Protein AF-G7ZUK7-F1 (afdb_monomer_lite)

Sequence (136 aa):
MNDELTCEYLKERYSGYVFSASLPPYLASAAITAIDVLEENPNLLAKLKSNIDVLWKGRNFDSDTLATAGVSKIPGFTIASHPESPIVYLILRNSMGSLKDNLQLLENIAEHVLKEDSVFVVASRRSTLDKCRLPL

Organism: Medicago truncatula (NCBI:txid3880)

Structure (mmCIF, N/CA/C/O backbone):
data_AF-G7ZUK7-F1
#
_entry.id   AF-G7ZUK7-F1
#
loop_
_atom_site.group_PDB
_atom_site.id
_atom_site.type_symbol
_atom_site.label_atom_id
_atom_site.label_alt_id
_atom_site.label_comp_id
_atom_site.label_asym_id
_atom_site.label_entity_id
_atom_site.label_seq_id
_atom_site.pdbx_PDB_ins_code
_atom_site.Cartn_x
_atom_site.Cartn_y
_atom_site.Cartn_z
_atom_site.occupancy
_atom_site.B_iso_or_equiv
_atom_site.auth_seq_id
_atom_site.auth_comp_id
_atom_site.auth_asym_id
_atom_site.auth_atom_id
_atom_site.pdbx_PDB_model_num
ATOM 1 N N . MET A 1 1 ? 10.461 15.237 28.209 1.00 57.97 1 MET A N 1
ATOM 2 C CA . MET A 1 1 ? 9.171 15.884 27.894 1.00 57.97 1 MET A CA 1
ATOM 3 C C . MET A 1 1 ? 8.155 14.761 27.842 1.00 57.97 1 MET A C 1
ATOM 5 O O . MET A 1 1 ? 8.464 13.774 27.195 1.00 57.97 1 MET A O 1
ATOM 9 N N . ASN A 1 2 ? 7.061 14.832 28.600 1.00 81.06 2 ASN A N 1
ATOM 10 C CA . ASN A 1 2 ? 6.081 13.742 28.644 1.00 81.06 2 ASN A CA 1
ATOM 11 C C . ASN A 1 2 ? 5.234 13.762 27.364 1.00 81.06 2 ASN A C 1
ATOM 13 O O . ASN A 1 2 ? 4.878 14.842 26.881 1.00 81.06 2 ASN A O 1
ATOM 17 N N . ASP A 1 3 ? 4.907 12.586 26.832 1.00 87.00 3 ASP A N 1
ATOM 18 C CA . ASP A 1 3 ? 4.145 12.451 25.582 1.00 87.00 3 ASP A CA 1
ATOM 19 C C . ASP A 1 3 ? 2.767 13.133 25.679 1.00 87.00 3 ASP A C 1
ATOM 21 O O . ASP A 1 3 ? 2.331 13.806 24.747 1.00 87.00 3 ASP A O 1
ATOM 25 N N . GLU A 1 4 ? 2.127 13.069 26.848 1.00 89.19 4 GLU A N 1
ATOM 26 C CA . GLU A 1 4 ? 0.833 13.707 27.125 1.00 89.19 4 GLU A CA 1
ATOM 27 C C . GLU A 1 4 ? 0.891 15.241 27.052 1.00 89.19 4 GLU A C 1
ATOM 29 O O . GLU A 1 4 ? 0.109 15.852 26.323 1.00 89.19 4 GLU A O 1
ATOM 34 N N . LEU A 1 5 ? 1.884 15.862 27.703 1.00 90.19 5 LEU A N 1
ATOM 35 C CA . LEU A 1 5 ? 2.094 17.317 27.654 1.00 90.19 5 LEU A CA 1
ATOM 36 C C . LEU A 1 5 ? 2.379 17.801 26.227 1.00 90.19 5 LEU A C 1
ATOM 38 O O . LEU A 1 5 ? 2.005 18.910 25.851 1.00 90.19 5 LEU A O 1
ATOM 42 N N . THR A 1 6 ? 3.035 16.965 25.419 1.00 91.88 6 THR A N 1
ATOM 43 C CA . THR A 1 6 ? 3.299 17.264 24.007 1.00 91.88 6 THR A CA 1
ATOM 44 C C . THR A 1 6 ? 1.999 17.267 23.204 1.00 91.88 6 THR A C 1
ATOM 46 O O . THR A 1 6 ? 1.754 18.188 22.424 1.00 91.88 6 THR A O 1
ATOM 49 N N . CYS A 1 7 ? 1.137 16.272 23.420 1.00 89.94 7 CYS A N 1
ATOM 50 C CA . CYS A 1 7 ? -0.173 16.192 22.780 1.00 89.94 7 CYS A CA 1
ATOM 51 C C . CYS A 1 7 ? -1.081 17.367 23.165 1.00 89.94 7 CYS A C 1
ATOM 53 O O . CYS A 1 7 ? -1.703 17.960 22.284 1.00 89.94 7 CYS A O 1
ATOM 55 N N . GLU A 1 8 ? -1.156 17.721 24.449 1.00 93.19 8 GLU A N 1
ATOM 56 C CA . GLU A 1 8 ? -1.931 18.879 24.916 1.00 93.19 8 GLU A CA 1
ATOM 57 C C . GLU A 1 8 ? -1.426 20.179 24.290 1.00 93.19 8 GLU A C 1
ATOM 59 O O . GLU A 1 8 ? -2.203 20.922 23.688 1.00 93.19 8 GLU A O 1
ATOM 64 N N . TYR A 1 9 ? -0.109 20.397 24.323 1.00 92.69 9 TYR A N 1
ATOM 65 C CA . TYR A 1 9 ? 0.516 21.560 23.704 1.00 92.69 9 TYR A CA 1
ATOM 66 C C . TYR A 1 9 ? 0.158 21.686 22.214 1.00 92.69 9 TYR A C 1
ATOM 68 O O . TYR A 1 9 ? -0.201 22.770 21.749 1.00 92.69 9 TYR A O 1
ATOM 76 N N . LEU A 1 10 ? 0.213 20.586 21.453 1.00 92.50 10 LEU A N 1
ATOM 77 C CA . LEU A 1 10 ? -0.131 20.590 20.028 1.00 92.50 10 LEU A CA 1
ATOM 78 C C . LEU A 1 10 ? -1.621 20.858 19.781 1.00 92.50 10 LEU A C 1
ATOM 80 O O . LEU A 1 10 ? -1.941 21.600 18.854 1.00 92.50 10 LEU A O 1
ATOM 84 N N . LYS A 1 11 ? -2.523 20.314 20.609 1.00 91.94 11 LYS A N 1
ATOM 85 C CA . LYS A 1 11 ? -3.972 20.558 20.489 1.00 91.94 11 LYS A CA 1
ATOM 86 C C . LYS A 1 11 ? -4.328 22.035 20.645 1.00 91.94 11 LYS A C 1
ATOM 88 O O . LYS A 1 11 ? -5.232 22.507 19.964 1.00 91.94 11 LYS A O 1
ATOM 93 N N . GLU A 1 12 ? -3.625 22.756 21.515 1.00 92.31 12 GLU A N 1
ATOM 94 C CA . GLU A 1 12 ? -3.870 24.182 21.751 1.00 92.31 12 GLU A CA 1
ATOM 95 C C . GLU A 1 12 ? -3.165 25.092 20.741 1.00 92.31 12 GLU A C 1
ATOM 97 O O . GLU A 1 12 ? -3.684 26.148 20.377 1.00 92.31 12 GLU A O 1
ATOM 102 N N . ARG A 1 13 ? -1.947 24.727 20.321 1.00 93.75 13 ARG A N 1
ATOM 103 C CA . ARG A 1 13 ? -1.062 25.627 19.564 1.00 93.75 13 ARG A CA 1
ATOM 104 C C . ARG A 1 13 ? -1.063 25.395 18.061 1.00 93.75 13 ARG A C 1
ATOM 106 O O . ARG A 1 13 ? -0.699 26.309 17.320 1.00 93.75 13 ARG A O 1
ATOM 113 N N . TYR A 1 14 ? -1.439 24.211 17.587 1.00 95.00 14 TYR A N 1
ATOM 114 C CA . TYR A 1 14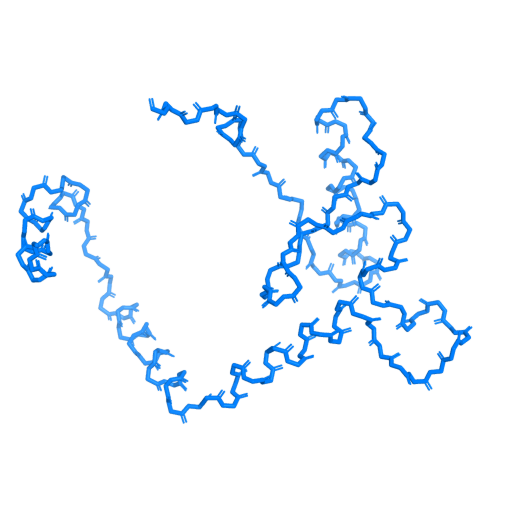 ? -1.375 23.900 16.164 1.00 95.00 14 TYR A CA 1
ATOM 115 C C . TYR A 1 14 ? -2.624 24.396 15.427 1.00 95.00 14 TYR A C 1
ATOM 117 O O . TYR A 1 14 ? -3.711 23.827 15.533 1.00 95.00 14 TYR A O 1
ATOM 125 N N . SER A 1 15 ? -2.458 25.445 14.620 1.00 94.25 15 SER A N 1
ATOM 126 C CA . SER A 1 15 ? -3.555 26.077 13.874 1.00 94.25 15 SER A CA 1
ATOM 127 C C . SER A 1 15 ? -4.289 25.109 12.942 1.00 94.25 15 SER A C 1
ATOM 129 O O . SER A 1 15 ? -5.508 25.189 12.824 1.00 94.25 15 SER A O 1
ATOM 131 N N . GLY A 1 16 ? -3.575 24.159 12.330 1.00 92.69 16 GLY A N 1
ATOM 132 C CA . GLY A 1 16 ? -4.180 23.147 11.461 1.00 92.69 16 GLY A CA 1
ATOM 133 C C . GLY A 1 16 ? -5.103 22.173 12.199 1.00 92.69 16 GLY A C 1
ATOM 134 O O . GLY A 1 16 ? -5.998 21.614 11.578 1.00 92.69 16 GLY A O 1
ATOM 135 N N . TYR A 1 17 ? -4.925 21.992 13.510 1.00 92.31 17 TYR A N 1
ATOM 136 C CA . TYR A 1 17 ? -5.804 21.166 14.342 1.00 92.31 17 TYR A CA 1
ATOM 137 C C . TYR A 1 17 ? -6.992 21.981 14.868 1.00 92.31 17 TYR A C 1
ATOM 139 O O . TYR A 1 17 ? -8.121 21.512 14.818 1.00 92.31 17 TYR A O 1
ATOM 147 N N . VAL A 1 18 ? -6.755 23.218 15.324 1.00 93.50 18 VAL A N 1
ATOM 148 C CA . VAL A 1 18 ? -7.796 24.082 15.916 1.00 93.50 18 VAL A CA 1
ATOM 149 C C . VAL A 1 18 ? -8.784 24.617 14.874 1.00 93.50 18 VAL A C 1
ATOM 151 O O . VAL A 1 18 ? -9.977 24.720 15.149 1.00 93.50 18 VAL A O 1
ATOM 154 N N . PHE A 1 19 ? -8.301 24.971 13.681 1.00 93.75 19 PHE A N 1
ATOM 155 C CA . PHE A 1 19 ? -9.093 25.648 12.647 1.00 93.75 19 PHE A CA 1
ATOM 156 C C . PHE A 1 19 ? -9.450 24.735 11.465 1.00 93.75 19 PHE A C 1
ATOM 158 O O . PHE A 1 19 ? -9.613 25.208 10.340 1.00 93.75 19 PHE A O 1
ATOM 165 N N . SER A 1 20 ? -9.574 23.428 11.703 1.00 95.31 20 SER A N 1
ATOM 166 C CA . SER A 1 20 ? -10.060 22.459 10.716 1.00 95.31 20 SER A CA 1
ATOM 167 C C . SER A 1 20 ? -11.286 21.701 11.226 1.00 95.31 20 SER A C 1
ATOM 169 O O . SER A 1 20 ? -11.559 21.643 12.425 1.00 95.31 20 SER A O 1
ATOM 171 N N . ALA A 1 21 ? -12.071 21.151 10.298 1.00 94.75 21 ALA A N 1
ATOM 172 C CA . ALA A 1 21 ? -13.180 20.278 10.657 1.00 94.75 21 ALA A CA 1
ATOM 173 C C . ALA A 1 21 ? -12.645 18.952 11.212 1.00 94.75 21 ALA A C 1
ATOM 175 O O . ALA A 1 21 ? -11.664 18.406 10.705 1.00 94.75 21 ALA A O 1
ATOM 176 N N . SER A 1 22 ? -13.320 18.415 12.227 1.00 94.56 22 SER A N 1
ATOM 177 C CA . SER A 1 22 ? -12.992 17.100 12.764 1.00 94.56 22 SER A CA 1
ATOM 178 C C . SER A 1 22 ? -13.244 15.995 11.736 1.00 94.56 22 SER A C 1
ATOM 180 O O . SER A 1 22 ? -14.044 16.135 10.805 1.00 94.56 22 SER A O 1
ATOM 182 N N . LEU A 1 23 ? -12.564 14.862 11.925 1.00 95.12 23 LEU A N 1
ATOM 183 C CA . LEU A 1 23 ? -12.812 13.664 11.134 1.00 95.12 23 LEU A CA 1
ATOM 184 C C . LEU A 1 23 ? -14.280 13.224 11.323 1.00 95.12 23 LEU A C 1
ATOM 186 O O . LEU A 1 23 ? -14.711 13.068 12.469 1.00 95.12 23 LEU A O 1
ATOM 190 N N . PRO A 1 24 ? -15.055 13.000 10.243 1.00 97.19 24 PRO A N 1
ATOM 191 C CA . PRO A 1 24 ? -16.420 12.497 10.343 1.00 97.19 24 PRO A CA 1
ATOM 192 C C . PRO A 1 24 ? -16.515 11.252 11.245 1.00 97.19 24 PRO A C 1
ATOM 194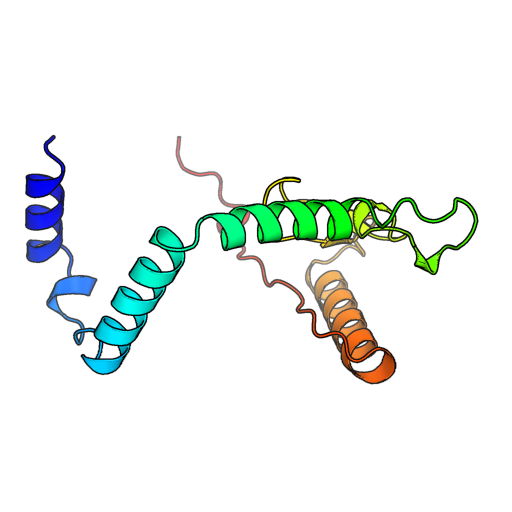 O O . PRO A 1 24 ? -15.694 10.343 11.082 1.00 97.19 24 PRO A O 1
ATOM 197 N N . PRO A 1 25 ? -17.522 11.144 12.139 1.00 97.00 25 PRO A N 1
ATOM 198 C CA . PRO A 1 25 ? -17.606 10.051 13.115 1.00 97.00 25 PRO A CA 1
ATOM 199 C C . PRO A 1 25 ? -17.541 8.651 12.496 1.00 97.00 25 PRO A C 1
ATOM 201 O O . PRO A 1 25 ? -16.941 7.744 13.067 1.00 97.00 25 PRO A O 1
ATOM 204 N N . TYR A 1 26 ? -18.104 8.482 11.297 1.00 97.38 26 TYR A N 1
ATOM 205 C CA . TYR A 1 26 ? -18.059 7.214 10.571 1.00 97.38 26 TYR A CA 1
ATOM 206 C C . TYR A 1 26 ? -16.633 6.814 10.159 1.00 97.38 26 TYR A C 1
ATOM 208 O O . TYR A 1 26 ? -16.255 5.656 10.311 1.00 97.38 26 TYR A O 1
ATOM 216 N N . LEU A 1 27 ? -15.813 7.767 9.698 1.00 98.06 27 LEU A N 1
ATOM 217 C CA . LEU A 1 27 ? -14.412 7.502 9.354 1.00 98.06 27 LEU A CA 1
ATOM 218 C C . LEU A 1 27 ? -13.575 7.217 10.603 1.00 98.06 27 LEU A C 1
ATOM 220 O O . LEU A 1 27 ? -12.722 6.336 10.567 1.00 98.06 27 LEU A O 1
ATOM 224 N N . ALA A 1 28 ? -13.849 7.917 11.708 1.00 97.88 28 ALA A N 1
ATOM 225 C CA . ALA A 1 28 ? -13.194 7.649 12.985 1.00 97.88 28 ALA A CA 1
ATOM 226 C C . ALA A 1 28 ? -13.497 6.226 13.477 1.00 97.88 28 ALA A C 1
ATOM 228 O O . ALA A 1 28 ? -12.576 5.482 13.799 1.00 97.88 28 ALA A O 1
ATOM 229 N N . SER A 1 29 ? -14.769 5.816 13.451 1.00 98.19 29 SER A N 1
ATOM 230 C CA . SER A 1 29 ? -15.171 4.456 13.824 1.00 98.19 29 SER A CA 1
ATOM 231 C C . SER A 1 29 ? -14.530 3.401 12.923 1.00 98.19 29 SER A C 1
ATOM 233 O O . SER A 1 29 ? -14.018 2.413 13.433 1.00 98.19 29 SER A O 1
ATOM 235 N N . ALA A 1 30 ? -14.520 3.611 11.602 1.00 98.25 30 ALA A N 1
ATOM 236 C CA . ALA A 1 30 ? -13.902 2.676 10.665 1.00 98.25 30 ALA A CA 1
ATOM 237 C C . ALA A 1 30 ? -12.388 2.537 10.896 1.00 98.25 30 ALA A C 1
ATOM 239 O O . ALA A 1 30 ? -11.859 1.431 10.826 1.00 98.25 30 ALA A O 1
ATOM 240 N N . ALA A 1 31 ? -11.697 3.641 11.197 1.00 98.12 31 ALA A N 1
ATOM 241 C CA . ALA A 1 31 ? -10.272 3.626 11.511 1.00 98.12 31 ALA A CA 1
ATOM 242 C C . ALA A 1 31 ? -9.974 2.884 12.823 1.00 98.12 31 ALA A C 1
ATOM 244 O O . ALA A 1 31 ? -9.049 2.078 12.849 1.00 98.12 31 ALA A O 1
ATOM 245 N N . ILE A 1 32 ? -10.775 3.108 13.874 1.00 98.12 32 ILE A N 1
ATOM 246 C CA . ILE A 1 32 ? -10.656 2.385 15.153 1.00 98.12 32 ILE A CA 1
ATOM 247 C C . ILE A 1 32 ? -10.827 0.883 14.913 1.00 98.12 32 ILE A C 1
ATOM 249 O O . ILE A 1 32 ? -9.927 0.111 15.218 1.00 98.12 32 ILE A O 1
ATOM 253 N N . THR A 1 33 ? -11.907 0.477 14.240 1.00 98.25 33 THR A N 1
ATOM 254 C CA . THR A 1 33 ? -12.153 -0.940 13.935 1.00 98.25 33 THR A CA 1
ATOM 255 C C . THR A 1 33 ? -11.052 -1.557 13.067 1.00 98.25 33 THR A C 1
ATOM 257 O O . THR A 1 33 ? -10.701 -2.717 13.251 1.00 98.25 33 THR A O 1
ATOM 260 N N . ALA A 1 34 ? -10.481 -0.810 12.118 1.00 97.94 34 ALA A N 1
ATOM 261 C CA . ALA A 1 34 ? -9.362 -1.305 11.319 1.00 97.94 34 ALA A CA 1
ATOM 262 C C . ALA A 1 34 ? -8.106 -1.566 12.170 1.00 97.94 34 ALA A C 1
ATOM 264 O O . ALA A 1 34 ? -7.391 -2.530 11.897 1.00 97.94 34 ALA A O 1
ATOM 265 N N . ILE A 1 35 ? -7.847 -0.739 13.190 1.00 97.94 35 ILE A N 1
ATOM 266 C CA . ILE A 1 35 ? -6.757 -0.956 14.152 1.00 97.94 35 ILE A CA 1
ATOM 267 C C . ILE A 1 35 ? -7.045 -2.204 14.988 1.00 97.94 35 ILE A C 1
ATO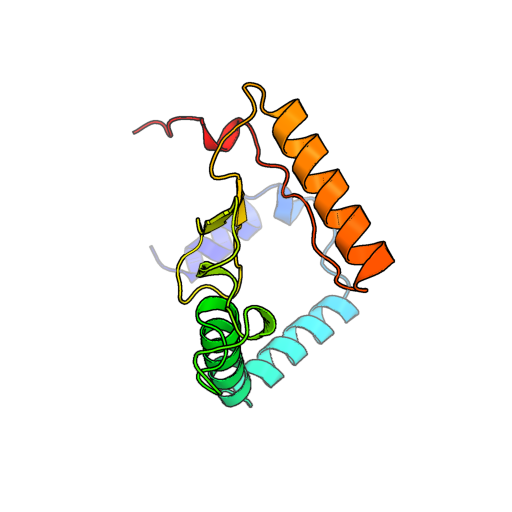M 269 O O . ILE A 1 35 ? -6.194 -3.091 15.019 1.00 97.94 35 ILE A O 1
ATOM 273 N N . ASP A 1 36 ? -8.249 -2.324 15.556 1.00 98.12 36 ASP A N 1
ATOM 274 C CA . ASP A 1 36 ? -8.649 -3.489 16.359 1.00 98.12 36 ASP A CA 1
ATOM 275 C C . ASP A 1 36 ? -8.444 -4.797 15.570 1.00 98.12 36 ASP A C 1
ATOM 277 O O . ASP A 1 36 ? -7.798 -5.735 16.035 1.00 98.12 36 ASP A O 1
ATOM 281 N N . VAL A 1 37 ? -8.885 -4.833 14.305 1.00 98.06 37 VAL A N 1
ATOM 282 C CA . VAL A 1 37 ? -8.703 -5.997 13.420 1.00 98.06 37 VAL A CA 1
ATOM 283 C C . VAL A 1 37 ? -7.225 -6.314 13.173 1.00 98.06 37 VAL A C 1
ATOM 285 O O . VAL A 1 37 ? -6.864 -7.492 13.089 1.00 98.06 37 VAL A O 1
ATOM 288 N N . LEU A 1 38 ? -6.359 -5.305 13.030 1.00 97.50 38 LEU A N 1
ATOM 289 C CA . LEU A 1 38 ? -4.921 -5.521 12.846 1.00 97.50 38 LEU A CA 1
ATOM 290 C C . LEU A 1 38 ? -4.257 -6.079 14.111 1.00 97.50 38 LEU A C 1
ATOM 292 O O . LEU A 1 38 ? -3.398 -6.955 13.995 1.00 97.50 38 LEU A O 1
ATOM 296 N N . GLU A 1 39 ? -4.658 -5.603 15.291 1.00 97.19 39 GLU A N 1
ATOM 297 C CA . GLU A 1 39 ? -4.144 -6.068 16.585 1.00 97.19 39 GLU A CA 1
ATOM 298 C C . GLU A 1 39 ? -4.596 -7.500 16.900 1.00 97.19 39 GLU A C 1
ATOM 300 O O . GLU A 1 39 ? -3.785 -8.334 17.308 1.00 97.19 39 GLU A O 1
ATOM 305 N N . GLU A 1 40 ? -5.862 -7.823 16.628 1.00 98.12 40 GLU A N 1
ATOM 306 C CA . GLU A 1 40 ? -6.433 -9.160 16.827 1.00 98.12 40 GLU A CA 1
ATOM 307 C C . GLU A 1 40 ? -5.873 -10.207 15.846 1.00 98.12 40 GLU A C 1
ATOM 309 O O . GLU A 1 40 ? -5.874 -11.405 16.139 1.00 98.12 40 GLU A O 1
ATOM 314 N N . ASN A 1 41 ? -5.371 -9.781 14.679 1.00 97.50 41 ASN A N 1
ATOM 315 C CA . ASN A 1 41 ? -4.924 -10.671 13.604 1.00 97.50 41 ASN A CA 1
ATOM 316 C C . ASN A 1 41 ? -3.457 -10.422 13.195 1.00 97.50 41 ASN A C 1
ATOM 318 O O . ASN A 1 41 ? -3.183 -10.101 12.031 1.00 97.50 41 ASN A O 1
ATOM 322 N N . PRO A 1 42 ? -2.468 -10.675 14.077 1.00 95.38 42 PRO A N 1
ATOM 323 C CA . PRO A 1 42 ? -1.049 -10.424 13.784 1.00 95.38 42 PRO A CA 1
ATOM 324 C C . PRO A 1 42 ? -0.524 -11.230 12.581 1.00 95.38 42 PRO A C 1
ATOM 326 O O . PRO A 1 42 ? 0.429 -10.830 11.904 1.00 95.38 42 PRO A O 1
ATOM 329 N N . ASN A 1 43 ? -1.186 -12.344 12.253 1.00 97.38 43 ASN A N 1
ATOM 330 C CA . ASN A 1 43 ? -0.894 -13.160 11.075 1.00 97.38 43 ASN A CA 1
ATOM 331 C C . ASN A 1 43 ? -1.059 -12.397 9.749 1.00 97.38 43 ASN A C 1
ATOM 333 O O . ASN A 1 43 ? -0.402 -12.751 8.769 1.00 97.38 43 ASN A O 1
ATOM 337 N N . LEU A 1 44 ? -1.889 -11.346 9.695 1.00 96.12 44 LEU A N 1
ATOM 338 C CA . LEU A 1 44 ? -2.033 -10.502 8.503 1.00 96.12 44 LEU A CA 1
ATOM 339 C C . LEU A 1 44 ? -0.713 -9.811 8.152 1.00 96.12 44 LEU A C 1
ATOM 341 O O . LEU A 1 44 ? -0.295 -9.834 6.993 1.00 96.12 44 LEU A O 1
ATOM 345 N N . LEU A 1 45 ? -0.016 -9.265 9.153 1.00 94.56 45 LEU A N 1
ATOM 346 C CA . LEU A 1 45 ? 1.281 -8.616 8.963 1.00 94.56 45 LEU A CA 1
ATOM 347 C C . LEU A 1 45 ? 2.372 -9.632 8.610 1.00 94.56 45 LEU A C 1
ATOM 349 O O . LEU A 1 45 ? 3.202 -9.364 7.741 1.00 94.56 45 LEU A O 1
ATOM 353 N N . ALA A 1 46 ? 2.350 -10.820 9.222 1.00 95.44 46 ALA A N 1
ATOM 354 C CA . ALA A 1 46 ? 3.267 -11.903 8.862 1.00 95.44 46 ALA A CA 1
ATOM 355 C C . ALA A 1 46 ? 3.076 -12.351 7.400 1.00 95.44 46 ALA A C 1
ATOM 357 O O . ALA A 1 46 ? 4.047 -12.501 6.654 1.00 95.44 46 ALA A O 1
ATOM 358 N N . LYS A 1 47 ? 1.820 -12.491 6.957 1.00 96.38 47 LYS A N 1
ATOM 359 C CA . LYS A 1 47 ? 1.482 -12.822 5.569 1.00 96.38 47 LYS A CA 1
ATOM 360 C C . LYS A 1 47 ? 1.884 -11.710 4.602 1.00 96.38 47 LYS A C 1
ATOM 362 O O . LYS A 1 47 ? 2.422 -12.009 3.541 1.00 96.38 47 LYS A O 1
ATOM 367 N N . LEU A 1 48 ? 1.678 -10.443 4.967 1.00 95.50 48 LEU A N 1
ATOM 368 C CA . LEU A 1 48 ? 2.139 -9.300 4.177 1.00 95.50 48 LEU A CA 1
ATOM 369 C C . LEU A 1 48 ? 3.660 -9.347 3.975 1.00 95.50 48 LEU A C 1
ATOM 371 O O . LEU A 1 48 ? 4.111 -9.257 2.838 1.00 95.50 48 LEU A O 1
ATOM 375 N N . LYS A 1 49 ? 4.440 -9.576 5.040 1.00 93.94 49 LYS A N 1
ATOM 376 C CA . LYS A 1 49 ? 5.903 -9.740 4.953 1.00 93.94 49 LYS A CA 1
ATOM 377 C C . LYS A 1 49 ? 6.308 -10.871 4.005 1.00 93.94 49 LYS A C 1
ATOM 379 O O . LYS A 1 49 ? 7.136 -10.663 3.125 1.00 93.94 49 LYS A O 1
ATOM 384 N N . SER A 1 50 ? 5.664 -12.033 4.117 1.00 93.94 50 SER A N 1
ATOM 385 C CA . SER A 1 50 ? 5.915 -13.159 3.208 1.00 93.94 50 SER A CA 1
ATOM 386 C C . SER A 1 50 ? 5.565 -12.831 1.748 1.00 93.94 50 SER A C 1
ATOM 388 O O . SER A 1 50 ? 6.320 -13.173 0.839 1.00 93.94 50 SER A O 1
ATOM 390 N N . ASN A 1 51 ? 4.461 -12.120 1.507 1.00 93.31 51 ASN A N 1
ATOM 391 C CA . ASN A 1 51 ? 4.071 -11.695 0.163 1.00 93.31 51 ASN A CA 1
ATOM 392 C C . ASN A 1 51 ? 5.072 -10.701 -0.442 1.00 93.31 51 ASN A C 1
ATOM 394 O O . ASN A 1 51 ? 5.355 -10.787 -1.636 1.00 93.31 51 ASN A O 1
ATOM 398 N N . ILE A 1 52 ? 5.620 -9.784 0.364 1.00 92.50 52 ILE A N 1
ATOM 399 C CA . ILE A 1 52 ? 6.664 -8.844 -0.071 1.00 92.50 52 ILE A CA 1
ATOM 400 C C . ILE A 1 52 ? 7.908 -9.616 -0.507 1.00 92.50 52 ILE A C 1
ATOM 402 O O . ILE A 1 52 ? 8.420 -9.373 -1.596 1.00 92.50 52 ILE A O 1
ATOM 406 N N . ASP A 1 53 ? 8.349 -10.595 0.287 1.00 90.31 53 ASP A N 1
ATOM 407 C CA . ASP A 1 53 ? 9.487 -11.457 -0.053 1.00 90.31 53 ASP A CA 1
ATOM 408 C C . ASP A 1 53 ? 9.290 -12.162 -1.404 1.00 90.31 53 ASP A C 1
ATOM 410 O O . ASP A 1 53 ? 10.199 -12.184 -2.241 1.00 90.31 53 ASP A O 1
ATOM 414 N N . VAL A 1 54 ? 8.087 -12.701 -1.636 1.00 90.44 54 VAL A N 1
ATOM 415 C CA . VAL A 1 54 ? 7.717 -13.357 -2.900 1.00 90.44 54 VAL A CA 1
ATOM 416 C C . VAL A 1 54 ? 7.689 -12.363 -4.060 1.00 90.44 54 VAL A C 1
ATOM 418 O O . VAL A 1 54 ? 8.207 -12.676 -5.128 1.00 90.44 54 VAL A O 1
ATOM 421 N N . LEU A 1 55 ? 7.129 -11.166 -3.874 1.00 89.56 55 LEU A N 1
ATOM 422 C CA . LEU A 1 55 ? 7.114 -10.122 -4.902 1.00 89.56 55 LEU A CA 1
ATOM 423 C C . LEU A 1 55 ? 8.540 -9.693 -5.276 1.00 89.56 55 LEU A C 1
ATOM 425 O O . LEU A 1 55 ? 8.860 -9.491 -6.448 1.00 89.56 55 LEU A O 1
ATOM 429 N N . TRP A 1 56 ? 9.413 -9.574 -4.278 1.00 88.56 56 TRP A N 1
ATOM 430 C CA . TRP A 1 56 ? 10.766 -9.064 -4.448 1.00 88.56 56 TRP A CA 1
ATOM 431 C C . TRP A 1 56 ? 11.690 -10.081 -5.126 1.00 88.56 56 TRP A C 1
ATOM 433 O O . TRP A 1 56 ? 12.383 -9.747 -6.093 1.00 88.56 56 TRP A O 1
ATOM 443 N N . LYS A 1 57 ? 11.681 -11.334 -4.652 1.00 85.44 57 LYS A N 1
ATOM 444 C CA . LYS A 1 57 ? 12.582 -12.410 -5.109 1.00 85.44 57 LYS A CA 1
ATOM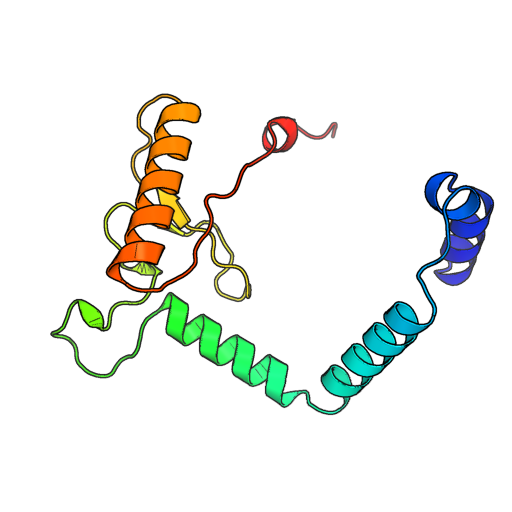 445 C C . LYS A 1 57 ? 11.995 -13.244 -6.254 1.00 85.44 57 LYS A C 1
ATOM 447 O O . LYS A 1 57 ? 12.752 -13.763 -7.076 1.00 85.44 57 LYS A O 1
ATOM 452 N N . GLY A 1 58 ? 10.670 -13.320 -6.354 1.00 78.00 58 GLY A N 1
ATOM 453 C CA . GLY A 1 58 ? 9.957 -14.278 -7.199 1.00 78.00 58 GLY A CA 1
ATOM 454 C C . GLY A 1 58 ? 9.706 -15.592 -6.457 1.00 78.00 58 GLY A C 1
ATOM 455 O O . GLY A 1 58 ? 10.101 -15.757 -5.301 1.00 78.00 58 GLY A O 1
ATOM 456 N N . ARG A 1 59 ? 9.040 -16.551 -7.109 1.00 66.44 59 ARG A N 1
ATOM 457 C CA . ARG A 1 59 ? 8.870 -17.903 -6.547 1.00 66.44 59 ARG A CA 1
ATOM 458 C C . ARG A 1 59 ? 10.012 -18.805 -7.011 1.00 66.44 59 ARG A C 1
ATOM 460 O O . ARG A 1 59 ? 10.332 -18.846 -8.191 1.00 66.44 59 ARG A O 1
ATOM 467 N N . ASN A 1 60 ? 10.586 -19.587 -6.102 1.00 51.88 60 ASN A N 1
ATOM 468 C CA . ASN A 1 60 ? 11.628 -20.572 -6.421 1.00 51.88 60 ASN A CA 1
ATOM 469 C C . ASN A 1 60 ? 11.027 -21.865 -7.003 1.00 51.88 60 ASN A C 1
ATOM 471 O O . ASN A 1 60 ? 11.337 -22.940 -6.501 1.00 51.88 60 ASN A O 1
ATOM 475 N N . PHE A 1 61 ? 10.099 -21.778 -7.965 1.00 51.97 61 PHE A N 1
ATOM 476 C CA . PHE A 1 61 ? 9.400 -22.983 -8.426 1.00 51.97 61 PHE A CA 1
ATOM 477 C C . PHE A 1 61 ? 10.099 -23.709 -9.578 1.00 51.97 61 PHE A C 1
ATOM 479 O O . PHE A 1 61 ? 9.973 -24.915 -9.616 1.00 51.97 61 PHE A O 1
ATOM 486 N N . ASP A 1 62 ? 10.876 -23.036 -10.436 1.00 50.91 62 ASP A N 1
ATOM 487 C CA . ASP A 1 62 ? 11.829 -23.680 -11.358 1.00 50.91 62 ASP A CA 1
ATOM 488 C C . ASP A 1 62 ? 12.719 -22.627 -12.045 1.00 50.91 62 ASP A C 1
ATOM 490 O O . ASP A 1 62 ? 12.300 -21.493 -12.285 1.00 50.91 62 ASP A O 1
ATOM 494 N N . SER A 1 63 ? 13.971 -22.994 -12.331 1.00 51.59 63 SER A N 1
ATOM 495 C CA . SER A 1 63 ? 15.059 -22.092 -12.751 1.00 51.59 63 SER A CA 1
ATOM 496 C C . SER A 1 63 ? 14.934 -21.515 -14.172 1.00 51.59 63 SER A C 1
ATOM 498 O O . SER A 1 63 ? 15.753 -20.672 -14.536 1.00 51.59 63 SER A O 1
ATOM 500 N N . ASP A 1 64 ? 13.964 -21.950 -14.980 1.00 50.78 64 ASP A N 1
ATOM 501 C CA . ASP A 1 64 ? 14.072 -21.827 -16.445 1.00 50.78 64 ASP A CA 1
ATOM 502 C C . ASP A 1 64 ? 13.030 -20.910 -17.112 1.00 50.78 64 ASP A C 1
ATOM 504 O O . ASP A 1 64 ? 13.047 -20.718 -18.323 1.00 50.78 64 ASP A O 1
ATOM 508 N N . THR A 1 65 ? 12.112 -20.291 -16.357 1.00 49.69 65 THR A N 1
ATOM 509 C CA . THR A 1 65 ? 11.079 -19.410 -16.941 1.00 49.69 65 THR A CA 1
ATOM 510 C C . THR A 1 65 ? 11.196 -17.967 -16.450 1.00 49.69 65 THR A C 1
ATOM 512 O O . THR A 1 65 ? 11.058 -17.672 -15.263 1.00 49.69 65 THR A O 1
ATOM 515 N N . LEU A 1 66 ? 11.384 -17.038 -17.395 1.00 50.62 66 LEU A N 1
ATOM 516 C CA . LEU A 1 66 ? 11.462 -15.587 -17.165 1.00 50.62 66 LEU A CA 1
ATOM 517 C C . LEU A 1 66 ? 10.221 -15.023 -16.432 1.00 50.62 66 LEU A C 1
ATOM 519 O O . LEU A 1 66 ? 10.320 -14.013 -15.742 1.00 50.62 66 LEU A O 1
ATOM 523 N N . ALA A 1 67 ? 9.074 -15.707 -16.535 1.00 50.41 67 ALA A N 1
ATOM 524 C CA . ALA A 1 67 ? 7.804 -15.353 -15.894 1.00 50.41 67 ALA A CA 1
ATOM 525 C C . ALA A 1 67 ? 7.756 -15.604 -14.370 1.00 50.41 67 ALA A C 1
ATOM 527 O O . ALA A 1 67 ? 6.810 -15.174 -13.713 1.00 50.41 67 ALA A O 1
ATOM 528 N N . THR A 1 68 ? 8.762 -16.267 -13.787 1.00 54.72 68 THR A N 1
ATOM 529 C CA . THR A 1 68 ? 8.836 -16.545 -12.335 1.00 54.72 68 THR A CA 1
ATOM 530 C C . THR A 1 68 ? 9.752 -15.560 -11.590 1.00 54.72 68 THR A C 1
ATOM 532 O O . THR A 1 68 ? 9.940 -15.651 -10.373 1.00 54.72 68 THR A O 1
ATOM 535 N N . ALA A 1 69 ? 10.356 -14.616 -12.314 1.00 68.19 69 ALA A N 1
ATOM 536 C CA . ALA A 1 69 ? 11.312 -13.662 -11.777 1.00 68.19 69 ALA A CA 1
ATOM 537 C C . ALA A 1 69 ? 10.609 -12.551 -10.974 1.00 68.19 69 ALA A C 1
ATOM 539 O O . ALA A 1 69 ? 9.690 -11.901 -11.465 1.00 68.19 69 ALA A O 1
ATOM 540 N N . GLY A 1 70 ? 11.049 -12.326 -9.732 1.00 83.31 70 GLY A N 1
ATOM 541 C CA . GLY A 1 70 ? 10.546 -11.223 -8.914 1.00 83.31 70 GLY A CA 1
ATOM 542 C C . GLY A 1 70 ? 10.943 -9.856 -9.459 1.00 83.31 70 GLY A C 1
ATOM 543 O O . GLY A 1 70 ? 11.783 -9.724 -10.352 1.00 83.31 70 GLY A O 1
ATOM 544 N N . VAL A 1 71 ? 10.389 -8.818 -8.842 1.00 87.12 71 VAL A N 1
ATOM 545 C CA . VAL A 1 71 ? 10.578 -7.423 -9.258 1.00 87.12 71 VAL A CA 1
ATOM 546 C C . VAL A 1 71 ? 12.062 -7.010 -9.281 1.00 87.12 71 VAL A C 1
ATOM 548 O O . VAL A 1 71 ? 12.462 -6.163 -10.078 1.00 87.12 71 VAL A O 1
ATOM 551 N N . SER A 1 72 ? 12.915 -7.658 -8.477 1.00 83.81 72 SER A N 1
ATOM 552 C CA . SER A 1 72 ? 14.370 -7.422 -8.449 1.00 83.81 72 SER A CA 1
ATOM 553 C C . SER A 1 72 ? 15.104 -7.768 -9.747 1.00 83.81 72 SER A C 1
ATOM 555 O O . SER A 1 72 ? 16.207 -7.272 -9.976 1.00 83.81 72 SER A O 1
ATOM 557 N N . LYS A 1 73 ? 14.508 -8.600 -10.604 1.00 85.88 73 LYS A N 1
ATOM 558 C CA . LYS A 1 73 ? 15.124 -9.102 -11.838 1.00 85.88 73 LYS A CA 1
ATOM 559 C C . LYS A 1 73 ? 14.547 -8.467 -13.104 1.00 85.88 73 LYS A C 1
ATOM 561 O O . LYS A 1 73 ? 14.950 -8.858 -14.197 1.00 85.88 73 LYS A O 1
ATOM 566 N N . ILE A 1 74 ? 13.642 -7.492 -12.982 1.00 87.94 74 ILE A N 1
ATOM 567 C CA . ILE A 1 74 ? 13.040 -6.832 -14.145 1.00 87.94 74 ILE A CA 1
ATOM 568 C C . ILE A 1 74 ? 14.119 -6.031 -14.901 1.00 87.94 74 ILE A C 1
ATOM 570 O O . ILE A 1 74 ? 14.758 -5.141 -14.322 1.00 87.94 74 ILE A O 1
ATOM 574 N N . PRO A 1 75 ? 14.348 -6.316 -16.197 1.00 88.88 75 PRO A N 1
ATOM 575 C CA . PRO A 1 75 ? 15.294 -5.562 -17.010 1.00 88.88 75 PRO A CA 1
ATOM 576 C C . PRO A 1 75 ? 14.902 -4.085 -17.115 1.00 88.88 75 PRO A C 1
ATOM 578 O O . PRO A 1 75 ? 13.728 -3.738 -17.170 1.00 88.88 75 PRO A O 1
ATOM 581 N N . GLY A 1 76 ? 15.895 -3.195 -17.158 1.00 89.75 76 GLY A N 1
ATOM 582 C CA . GLY A 1 76 ? 15.659 -1.752 -17.287 1.00 89.75 76 GLY A CA 1
ATOM 583 C C . GLY A 1 76 ? 15.279 -1.038 -15.986 1.00 89.75 76 GLY A C 1
ATOM 584 O O . GLY A 1 76 ? 15.337 0.190 -15.952 1.00 89.75 76 GLY A O 1
ATOM 585 N N . PHE A 1 77 ? 15.008 -1.773 -14.903 1.00 91.00 77 PHE A N 1
ATOM 586 C CA . PHE A 1 77 ? 14.695 -1.207 -13.593 1.00 91.00 77 PHE A CA 1
ATOM 587 C C . PHE A 1 77 ? 15.753 -1.528 -12.525 1.00 91.00 77 PHE A C 1
ATOM 589 O O . PHE A 1 77 ? 16.569 -2.452 -12.648 1.00 91.00 77 PHE A O 1
ATOM 596 N N . THR A 1 78 ? 15.753 -0.708 -11.478 1.00 91.19 78 THR A N 1
ATOM 597 C CA . THR A 1 78 ? 16.437 -0.897 -10.196 1.00 91.19 78 THR A CA 1
ATOM 598 C C . THR A 1 78 ? 15.444 -0.644 -9.063 1.00 91.19 78 THR A C 1
ATOM 600 O O . THR A 1 78 ? 14.470 0.091 -9.229 1.00 91.19 78 THR A O 1
ATOM 603 N N . ILE A 1 79 ? 15.669 -1.267 -7.906 1.00 90.19 79 ILE A N 1
ATOM 604 C CA . ILE A 1 79 ? 14.810 -1.088 -6.732 1.00 90.19 79 ILE A CA 1
ATOM 605 C C . ILE A 1 79 ? 15.440 -0.067 -5.790 1.00 90.19 79 ILE A C 1
ATOM 607 O O . ILE A 1 79 ? 16.626 -0.161 -5.483 1.00 90.19 79 ILE A O 1
ATOM 611 N N . ALA A 1 80 ? 14.637 0.887 -5.321 1.00 88.31 80 ALA A N 1
ATOM 612 C CA . ALA A 1 80 ? 15.069 1.940 -4.398 1.00 88.31 80 ALA A CA 1
ATOM 613 C C . ALA A 1 80 ? 14.384 1.898 -3.0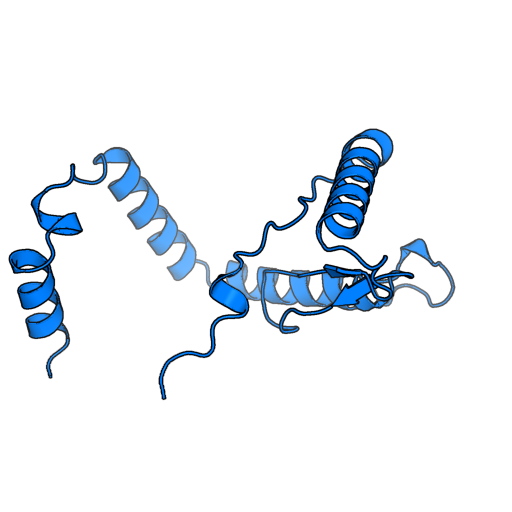24 1.00 88.31 80 ALA A C 1
ATOM 615 O O . ALA A 1 80 ? 14.608 2.779 -2.198 1.00 88.31 80 ALA A O 1
ATOM 616 N N . SER A 1 81 ? 13.528 0.907 -2.785 1.00 88.31 81 SER A N 1
ATOM 617 C CA . SER A 1 81 ? 12.885 0.663 -1.493 1.00 88.31 81 SER A CA 1
ATOM 618 C C . SER A 1 81 ? 13.649 -0.365 -0.658 1.00 88.31 81 SER A C 1
ATOM 620 O O . SER A 1 81 ? 14.402 -1.183 -1.188 1.00 88.31 81 SER A O 1
ATOM 622 N N . HIS A 1 82 ? 13.414 -0.355 0.656 1.00 90.06 82 HIS A N 1
ATOM 623 C CA . HIS A 1 82 ? 13.937 -1.380 1.557 1.00 90.06 82 HIS A CA 1
ATOM 624 C C . HIS A 1 82 ? 13.269 -2.746 1.279 1.00 90.06 82 HIS A C 1
ATOM 626 O O . HIS A 1 82 ? 12.062 -2.761 1.029 1.00 90.06 82 HIS A O 1
ATOM 632 N N . PRO A 1 83 ? 13.991 -3.882 1.370 1.00 86.94 83 PRO A N 1
ATOM 633 C CA . PRO A 1 83 ? 13.438 -5.215 1.090 1.00 86.94 83 PRO A CA 1
ATOM 634 C C . PRO A 1 83 ? 12.250 -5.607 1.977 1.00 86.94 83 PRO A C 1
ATOM 636 O O . PRO A 1 83 ? 11.358 -6.320 1.542 1.00 86.94 83 PRO A O 1
ATOM 639 N N . GLU A 1 84 ? 12.233 -5.124 3.220 1.00 87.00 84 GLU A N 1
ATOM 640 C CA . GLU A 1 84 ? 11.153 -5.392 4.184 1.00 87.00 84 GLU A CA 1
ATOM 641 C C . GLU A 1 84 ? 9.986 -4.396 4.089 1.00 87.00 84 GLU A C 1
ATOM 643 O O . GLU A 1 84 ? 8.997 -4.523 4.812 1.00 87.00 84 GLU A O 1
ATOM 648 N N . SER A 1 85 ? 10.099 -3.370 3.238 1.00 90.69 85 SER A N 1
ATOM 649 C CA . SER A 1 85 ? 9.040 -2.377 3.087 1.00 90.69 85 SER A CA 1
ATOM 650 C C . SER A 1 85 ? 7.881 -2.952 2.267 1.00 90.69 85 SER A C 1
ATOM 652 O O . SER A 1 85 ? 8.122 -3.511 1.196 1.00 90.69 85 SER A O 1
ATOM 654 N N . PRO A 1 86 ? 6.616 -2.751 2.683 1.00 92.12 86 PRO A N 1
ATOM 655 C CA . PRO A 1 86 ? 5.456 -3.089 1.856 1.00 92.12 86 PRO A CA 1
ATOM 656 C C . PRO A 1 86 ? 5.344 -2.245 0.584 1.00 92.12 86 PRO A C 1
ATOM 658 O O . PRO A 1 86 ? 4.539 -2.562 -0.288 1.00 92.12 86 PRO A O 1
ATOM 661 N N . ILE A 1 87 ? 6.134 -1.176 0.465 1.00 92.31 87 ILE A N 1
ATOM 662 C CA . ILE A 1 87 ? 6.132 -0.284 -0.688 1.00 92.31 87 ILE A CA 1
ATOM 663 C C . ILE A 1 87 ? 7.373 -0.574 -1.530 1.00 92.31 87 ILE A C 1
ATOM 665 O O . ILE A 1 87 ? 8.498 -0.328 -1.095 1.00 92.31 87 ILE A O 1
ATOM 669 N N . VAL A 1 88 ? 7.168 -1.063 -2.756 1.00 91.31 88 VAL A N 1
ATOM 670 C CA . VAL A 1 88 ? 8.253 -1.364 -3.699 1.00 91.31 88 VAL A CA 1
ATOM 671 C C . VAL A 1 88 ? 8.401 -0.231 -4.711 1.00 91.31 88 VAL A C 1
ATOM 673 O O . VAL A 1 88 ? 7.513 -0.001 -5.528 1.00 91.31 88 VAL A O 1
ATOM 676 N N . TYR A 1 89 ? 9.538 0.468 -4.676 1.00 91.25 89 TYR A N 1
ATOM 677 C CA . TYR A 1 89 ? 9.839 1.548 -5.621 1.00 91.25 89 TYR A CA 1
ATOM 678 C C . TYR A 1 89 ? 10.767 1.070 -6.732 1.00 91.25 89 TYR A C 1
ATOM 680 O O . TYR A 1 89 ? 11.920 0.722 -6.468 1.00 91.25 89 TYR A O 1
ATOM 688 N N . LEU A 1 90 ? 10.280 1.139 -7.972 1.00 91.44 90 LEU A N 1
ATOM 689 C CA . LEU A 1 90 ? 11.065 0.889 -9.178 1.00 91.44 90 LEU A CA 1
ATOM 690 C C . LEU A 1 90 ? 11.568 2.197 -9.784 1.00 91.44 90 LEU A C 1
ATOM 692 O O . LEU A 1 90 ? 10.818 3.161 -9.927 1.00 91.44 90 LEU A O 1
ATOM 696 N N . ILE A 1 91 ? 12.844 2.216 -10.153 1.00 90.19 91 ILE A N 1
ATOM 697 C CA . ILE A 1 91 ? 13.501 3.336 -10.823 1.00 90.19 91 ILE A CA 1
ATOM 698 C C . ILE A 1 91 ? 14.084 2.836 -12.140 1.00 90.19 91 ILE A C 1
ATOM 700 O O . ILE A 1 91 ? 14.599 1.724 -12.215 1.00 90.19 91 ILE A O 1
ATOM 704 N N . LEU A 1 92 ? 14.009 3.657 -13.186 1.00 90.81 92 LEU A N 1
ATOM 705 C CA . LEU A 1 92 ? 14.690 3.378 -14.447 1.00 90.81 92 LEU A CA 1
ATOM 706 C C . LEU A 1 92 ? 16.203 3.315 -14.211 1.00 90.81 92 LEU A C 1
ATOM 708 O O . LEU A 1 92 ? 16.796 4.248 -13.671 1.00 90.81 92 LEU A O 1
ATOM 712 N N . ARG A 1 93 ? 16.835 2.223 -14.643 1.00 89.25 93 ARG A N 1
ATOM 713 C CA . ARG A 1 93 ? 18.283 2.023 -14.496 1.00 89.25 93 ARG A CA 1
ATOM 714 C C . ARG A 1 93 ? 19.079 3.084 -15.252 1.00 89.25 93 ARG A C 1
ATOM 716 O O . ARG A 1 93 ? 20.058 3.605 -14.730 1.00 89.25 93 ARG A O 1
ATOM 723 N N . ASN A 1 94 ? 18.634 3.391 -16.466 1.00 85.19 94 ASN A N 1
ATOM 724 C CA . ASN A 1 94 ? 19.227 4.406 -17.322 1.00 85.19 94 ASN A CA 1
ATOM 725 C C . ASN A 1 94 ? 18.231 5.555 -17.443 1.00 85.19 94 ASN A C 1
ATOM 727 O O . ASN A 1 94 ? 17.139 5.365 -17.978 1.00 85.19 94 ASN A O 1
ATOM 731 N N . SER A 1 95 ? 18.595 6.734 -16.943 1.00 78.06 95 SER A N 1
ATOM 732 C CA . SER A 1 95 ? 17.758 7.917 -17.105 1.00 78.06 95 SER A CA 1
ATOM 733 C C . SER A 1 95 ? 17.931 8.490 -18.513 1.00 78.06 95 SER A C 1
ATOM 735 O O . SER A 1 95 ? 19.043 8.751 -18.972 1.00 78.06 95 SER A O 1
ATOM 737 N N . MET A 1 96 ? 16.821 8.739 -19.204 1.00 67.88 96 MET A N 1
ATOM 738 C CA . MET A 1 96 ? 16.801 9.538 -20.428 1.00 67.88 96 MET A CA 1
ATOM 739 C C . MET A 1 96 ? 16.922 11.020 -20.067 1.00 67.88 96 MET A C 1
ATOM 741 O O . MET A 1 96 ? 15.933 11.731 -20.112 1.00 67.88 96 MET A O 1
ATOM 745 N N . GLY A 1 97 ? 18.104 11.472 -19.634 1.00 73.25 97 GLY A N 1
ATOM 746 C CA . GLY A 1 97 ? 18.495 12.888 -19.510 1.00 73.25 97 GLY A CA 1
ATOM 747 C C . GLY A 1 97 ? 17.622 13.795 -18.620 1.00 73.25 97 GLY A C 1
ATOM 748 O O . GLY A 1 97 ? 18.081 14.263 -17.579 1.00 73.25 97 GLY A O 1
ATOM 749 N N . SER A 1 98 ? 16.381 14.079 -19.022 1.00 82.62 98 SER A N 1
ATOM 750 C CA . SER A 1 98 ? 15.424 14.929 -18.318 1.00 82.62 98 SER A CA 1
ATOM 751 C C . SER A 1 98 ? 14.478 14.134 -17.403 1.00 82.62 98 SER A C 1
ATOM 753 O O . SER A 1 98 ? 14.100 12.992 -17.663 1.00 82.62 98 SER A O 1
ATOM 755 N N . LEU A 1 99 ? 14.047 14.750 -16.298 1.00 81.94 99 LEU A N 1
ATOM 756 C CA . LEU A 1 99 ? 13.068 14.143 -15.384 1.00 81.94 99 LEU A CA 1
ATOM 757 C C . LEU A 1 99 ? 11.704 13.943 -16.061 1.00 81.94 99 LEU A C 1
ATOM 759 O O . LEU A 1 99 ? 11.015 12.971 -15.768 1.00 81.94 99 LEU A O 1
ATOM 763 N N . LYS A 1 100 ? 11.336 14.854 -16.969 1.00 86.19 100 LYS A N 1
ATOM 764 C CA . LYS A 1 100 ? 10.055 14.832 -17.674 1.00 86.19 100 LYS A CA 1
ATOM 765 C C . LYS A 1 100 ? 9.952 13.624 -18.602 1.00 86.19 100 LYS A C 1
ATOM 767 O O . LYS A 1 100 ? 8.940 12.937 -18.559 1.00 86.19 100 LYS A O 1
ATOM 772 N N . ASP A 1 101 ? 11.004 13.334 -19.362 1.00 88.81 101 ASP A N 1
ATOM 773 C CA . ASP A 1 101 ? 11.000 12.220 -20.319 1.00 88.81 101 ASP A CA 1
ATOM 774 C C . ASP A 1 101 ? 10.969 10.871 -19.593 1.00 88.81 101 ASP A C 1
ATOM 776 O O . ASP A 1 101 ? 10.227 9.969 -19.971 1.00 88.81 101 ASP A O 1
ATOM 780 N N . ASN A 1 102 ? 11.712 10.756 -18.488 1.00 88.94 102 ASN A N 1
ATOM 781 C CA . ASN A 1 102 ? 11.669 9.569 -17.632 1.00 88.94 102 ASN A CA 1
ATOM 782 C C . ASN A 1 102 ? 10.285 9.352 -17.012 1.00 88.94 102 ASN A C 1
ATOM 784 O O . ASN A 1 102 ? 9.805 8.223 -16.954 1.00 88.94 102 ASN A O 1
ATOM 788 N N . LEU A 1 103 ? 9.641 10.424 -16.548 1.00 90.38 103 LEU A N 1
ATOM 789 C CA . LEU A 1 103 ? 8.294 10.358 -15.988 1.00 90.38 103 LEU A CA 1
ATOM 790 C C . LEU A 1 103 ? 7.270 9.964 -17.056 1.00 90.38 103 LEU A C 1
ATOM 792 O O . LEU A 1 103 ? 6.464 9.078 -16.803 1.00 90.38 103 LEU A O 1
ATOM 796 N N . GLN A 1 104 ? 7.361 10.539 -18.255 1.00 92.62 104 GLN A N 1
ATOM 797 C CA . GLN A 1 104 ? 6.497 10.178 -19.377 1.00 92.62 104 GLN A CA 1
ATOM 798 C C . GLN A 1 104 ? 6.687 8.710 -19.788 1.00 92.62 104 GLN A C 1
ATOM 800 O O . GLN A 1 104 ? 5.714 8.011 -20.050 1.00 92.62 104 GLN A O 1
ATOM 805 N N . LEU A 1 105 ? 7.925 8.206 -19.791 1.00 93.38 105 LEU A N 1
ATOM 806 C CA . LEU A 1 105 ? 8.195 6.789 -20.039 1.00 93.38 105 LEU A CA 1
ATOM 807 C C . LEU A 1 105 ? 7.560 5.891 -18.966 1.00 93.38 105 LEU A C 1
ATOM 809 O O . LEU A 1 105 ? 6.937 4.889 -19.305 1.00 93.38 105 LEU A O 1
ATOM 813 N N . LEU A 1 106 ? 7.687 6.245 -17.684 1.00 93.75 106 LEU A N 1
ATOM 814 C CA . LEU A 1 106 ? 7.068 5.498 -16.584 1.00 93.75 106 LEU A CA 1
ATOM 815 C C . LEU A 1 106 ? 5.535 5.511 -16.660 1.00 93.75 106 LEU A C 1
ATOM 817 O O . LEU A 1 106 ? 4.913 4.488 -16.390 1.00 93.75 106 LEU A O 1
ATOM 821 N N . GLU A 1 107 ? 4.933 6.640 -17.040 1.00 95.19 107 GLU A N 1
ATOM 822 C CA . GLU A 1 107 ? 3.487 6.760 -17.267 1.00 95.19 107 GLU A CA 1
ATOM 823 C C . GLU A 1 107 ? 3.032 5.875 -18.434 1.00 95.19 107 GLU A C 1
ATOM 825 O O . GLU A 1 107 ? 2.080 5.115 -18.277 1.00 95.19 107 GLU A O 1
ATOM 830 N N . ASN A 1 108 ? 3.761 5.882 -19.556 1.00 95.69 108 ASN A N 1
ATOM 831 C CA . ASN A 1 108 ? 3.466 5.018 -20.702 1.00 95.69 108 ASN A CA 1
ATOM 832 C C . ASN A 1 108 ? 3.561 3.527 -20.337 1.00 95.69 108 ASN A C 1
ATOM 834 O O . ASN A 1 108 ? 2.726 2.731 -20.761 1.00 95.69 108 ASN A O 1
ATOM 838 N N . ILE A 1 109 ? 4.563 3.139 -19.537 1.00 94.25 109 ILE A N 1
ATOM 839 C CA . ILE A 1 109 ? 4.702 1.762 -19.038 1.00 94.25 109 ILE A CA 1
ATOM 840 C C . ILE A 1 109 ? 3.518 1.403 -18.133 1.00 94.25 109 ILE A C 1
ATOM 842 O O . ILE A 1 109 ? 2.933 0.337 -18.297 1.00 94.25 109 ILE A O 1
ATOM 846 N N . ALA A 1 110 ? 3.138 2.286 -17.206 1.00 95.44 110 ALA A N 1
ATOM 847 C CA . ALA A 1 110 ? 2.005 2.061 -16.312 1.00 95.44 110 ALA A CA 1
ATOM 848 C C . ALA A 1 110 ? 0.679 1.912 -17.074 1.00 95.44 110 ALA A C 1
ATOM 850 O O . ALA A 1 110 ? -0.118 1.029 -16.763 1.00 95.44 110 ALA A O 1
ATOM 851 N N . GLU A 1 111 ? 0.462 2.739 -18.097 1.00 97.31 111 GLU A N 1
ATOM 852 C CA . GLU A 1 111 ? -0.720 2.660 -18.951 1.00 97.31 111 GLU A CA 1
ATOM 853 C C . GLU A 1 111 ? -0.746 1.363 -19.771 1.00 97.31 111 GLU A C 1
ATOM 855 O O . GLU A 1 111 ? -1.791 0.719 -19.859 1.00 97.31 111 GLU A O 1
ATOM 860 N N . HIS A 1 112 ? 0.393 0.952 -20.332 1.00 97.00 112 HIS A N 1
ATOM 861 C CA . HIS A 1 112 ? 0.501 -0.298 -21.083 1.00 97.00 112 HIS A CA 1
ATOM 862 C C . HIS A 1 112 ? 0.205 -1.514 -20.200 1.00 97.00 112 HIS A C 1
ATOM 864 O O . HIS A 1 112 ? -0.618 -2.348 -20.555 1.00 97.00 112 HIS A O 1
ATOM 870 N N . VAL A 1 113 ? 0.831 -1.594 -19.025 1.00 95.06 113 VAL A N 1
ATOM 871 C CA . VAL A 1 113 ? 0.658 -2.711 -18.082 1.00 95.06 113 VAL A CA 1
ATOM 872 C C . VAL A 1 113 ? -0.774 -2.766 -17.525 1.00 95.06 113 VAL A C 1
ATOM 874 O O . VAL A 1 113 ? -1.312 -3.846 -17.285 1.00 95.06 113 VAL A O 1
ATOM 877 N N . LEU A 1 114 ? -1.442 -1.616 -17.391 1.00 96.81 114 LEU A N 1
ATOM 878 C CA . LEU A 1 114 ? -2.861 -1.575 -17.043 1.00 96.81 114 LEU A CA 1
ATOM 879 C C . LEU A 1 114 ? -3.752 -2.105 -18.176 1.00 96.81 114 LEU A C 1
ATOM 881 O O . LEU A 1 114 ? -4.696 -2.842 -17.903 1.00 96.81 114 LEU A O 1
ATOM 885 N N . LYS A 1 115 ? -3.485 -1.715 -19.428 1.00 97.12 115 LYS A N 1
ATOM 886 C CA . LYS A 1 115 ? -4.327 -2.074 -20.582 1.00 97.12 115 LYS A CA 1
ATOM 887 C C . LYS A 1 115 ? -4.138 -3.519 -21.034 1.00 97.12 115 LYS A C 1
ATOM 889 O O . LYS A 1 115 ? -5.130 -4.197 -21.277 1.00 97.12 115 LYS A O 1
ATOM 894 N N . GLU A 1 116 ? -2.894 -3.968 -21.144 1.00 96.81 116 GLU A N 1
ATOM 895 C CA . GLU A 1 116 ? -2.555 -5.276 -21.714 1.00 96.81 116 GLU A CA 1
ATOM 896 C C . GLU A 1 116 ? -2.538 -6.376 -20.644 1.00 96.81 116 GLU A C 1
ATOM 898 O O . GLU A 1 116 ? -3.058 -7.467 -20.866 1.00 96.81 116 GLU A O 1
ATOM 903 N N . ASP A 1 117 ? -2.008 -6.078 -19.452 1.00 93.44 117 ASP A N 1
ATOM 904 C CA . ASP A 1 117 ? -1.786 -7.078 -18.397 1.00 93.44 117 ASP A CA 1
ATOM 905 C C . ASP A 1 117 ? -2.765 -6.949 -17.215 1.00 93.44 117 ASP A C 1
ATOM 907 O O . ASP A 1 117 ? -2.728 -7.754 -16.284 1.00 93.44 117 ASP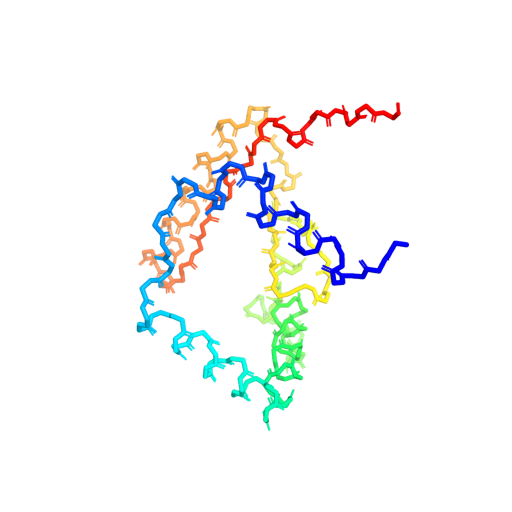 A O 1
ATOM 911 N N . SER A 1 118 ? -3.663 -5.951 -17.228 1.00 95.31 118 SER A N 1
ATOM 912 C CA . SER A 1 118 ? -4.611 -5.654 -16.133 1.00 95.31 118 SER A CA 1
ATOM 913 C C . SER A 1 118 ? -3.948 -5.416 -14.770 1.00 95.31 118 SER A C 1
ATOM 915 O O . SER A 1 118 ? -4.566 -5.607 -13.719 1.00 95.31 118 SER A O 1
ATOM 917 N N . VAL A 1 119 ? -2.688 -4.976 -14.764 1.00 93.69 119 VAL A N 1
ATOM 918 C CA . VAL A 1 119 ? -1.948 -4.667 -13.540 1.00 93.69 119 VAL A CA 1
ATOM 919 C C . VAL A 1 119 ? -1.893 -3.154 -13.355 1.00 93.69 119 VAL A C 1
ATOM 921 O O . VAL A 1 119 ? -1.344 -2.417 -14.170 1.00 93.69 119 VAL A O 1
ATOM 924 N N . PHE A 1 120 ? -2.455 -2.671 -12.249 1.00 94.75 120 PHE A N 1
ATOM 925 C CA . PHE A 1 120 ? -2.455 -1.245 -11.939 1.00 94.75 120 PHE A CA 1
ATOM 926 C C . PHE A 1 120 ? -1.198 -0.849 -11.161 1.00 94.75 120 PHE A C 1
ATOM 928 O O . PHE A 1 120 ? -1.025 -1.211 -9.996 1.00 94.75 120 PHE A O 1
ATOM 935 N N . VAL A 1 121 ? -0.336 -0.068 -11.808 1.00 94.06 121 VAL A N 1
ATOM 936 C CA . VAL A 1 121 ? 0.827 0.593 -11.204 1.00 94.06 121 VAL A CA 1
ATOM 937 C C . VAL A 1 121 ? 0.794 2.082 -11.531 1.00 94.06 121 VAL A C 1
ATOM 939 O O . VAL A 1 121 ? 0.125 2.503 -12.470 1.00 94.06 121 VAL A O 1
ATOM 942 N N . VAL A 1 122 ? 1.505 2.897 -10.751 1.00 93.94 122 VAL A N 1
ATOM 943 C CA . VAL A 1 122 ? 1.491 4.357 -10.909 1.00 93.94 122 VAL A CA 1
ATOM 944 C C . VAL A 1 122 ? 2.912 4.902 -10.927 1.00 93.94 122 VAL A C 1
ATOM 946 O O . VAL A 1 122 ? 3.744 4.542 -10.090 1.00 93.94 122 VAL A O 1
ATOM 949 N N . ALA A 1 123 ? 3.179 5.818 -11.857 1.00 93.00 123 ALA A N 1
ATOM 950 C CA . ALA A 1 123 ? 4.401 6.605 -11.857 1.00 93.00 123 ALA A CA 1
ATOM 951 C C . ALA A 1 123 ? 4.401 7.570 -10.656 1.00 93.00 123 ALA A C 1
ATOM 953 O O . ALA A 1 123 ? 3.556 8.457 -10.538 1.00 93.00 123 ALA A O 1
ATOM 954 N N . SER A 1 124 ? 5.357 7.401 -9.740 1.00 85.50 124 SER A N 1
ATOM 955 C CA . SER A 1 124 ? 5.484 8.280 -8.575 1.00 85.50 124 SER A CA 1
ATOM 956 C C . SER A 1 124 ? 6.017 9.653 -8.986 1.00 85.50 124 SER A C 1
ATOM 958 O O . SER A 1 124 ? 7.111 9.778 -9.543 1.00 85.50 124 SER A O 1
ATOM 960 N N . ARG A 1 125 ? 5.263 10.705 -8.657 1.00 80.50 125 ARG A N 1
ATOM 961 C CA . ARG A 1 125 ? 5.730 12.088 -8.760 1.00 80.50 125 ARG A CA 1
ATOM 962 C C . ARG A 1 125 ? 6.502 12.446 -7.500 1.00 80.50 125 ARG A C 1
ATOM 964 O O . ARG A 1 125 ? 5.914 12.584 -6.432 1.00 80.50 125 ARG A O 1
ATOM 971 N N . ARG A 1 126 ? 7.817 12.605 -7.627 1.00 72.00 126 ARG A N 1
ATOM 972 C CA . ARG A 1 126 ? 8.662 13.075 -6.523 1.00 72.00 126 ARG A CA 1
ATOM 973 C C . ARG A 1 126 ? 8.706 14.591 -6.478 1.00 72.00 126 ARG A C 1
ATOM 975 O O . ARG A 1 126 ? 8.761 15.249 -7.519 1.00 72.00 126 ARG A O 1
ATOM 982 N N . SER A 1 127 ? 8.700 15.130 -5.265 1.00 69.44 127 SER A N 1
ATOM 983 C CA . SER A 1 127 ? 8.853 16.563 -5.053 1.00 69.44 127 SER A CA 1
ATOM 984 C C . SER A 1 127 ? 10.292 16.982 -5.344 1.00 69.44 127 SER A C 1
ATOM 986 O O . SER A 1 127 ? 11.241 16.243 -5.086 1.00 69.44 127 SER A O 1
ATOM 988 N N . THR A 1 128 ? 10.486 18.207 -5.831 1.00 66.38 128 THR A N 1
ATOM 989 C CA . THR A 1 128 ? 11.826 18.809 -5.888 1.00 66.38 128 THR A CA 1
ATOM 990 C C . THR A 1 128 ? 12.408 19.041 -4.493 1.00 66.38 128 THR A C 1
ATOM 992 O O . THR A 1 128 ? 13.627 19.146 -4.369 1.00 66.38 128 THR A O 1
ATOM 995 N N . LEU A 1 129 ? 11.562 19.044 -3.452 1.00 68.81 129 LEU A N 1
ATOM 996 C CA . LEU A 1 129 ? 11.971 19.126 -2.049 1.00 68.81 129 LEU A CA 1
ATOM 997 C C . LEU A 1 129 ? 12.787 17.910 -1.595 1.00 68.81 129 LEU A C 1
ATOM 999 O O . LEU A 1 129 ? 13.620 18.060 -0.711 1.00 68.81 129 LEU A O 1
ATOM 1003 N N . ASP A 1 130 ? 12.658 16.750 -2.250 1.00 63.31 130 ASP A N 1
ATOM 1004 C CA . ASP A 1 130 ? 13.498 15.576 -1.953 1.00 63.31 130 ASP A CA 1
ATOM 1005 C C . ASP A 1 130 ? 14.984 15.827 -2.278 1.00 63.31 130 ASP A C 1
ATOM 1007 O O . ASP A 1 130 ? 15.864 15.099 -1.825 1.00 63.31 130 ASP A O 1
ATOM 1011 N N . LYS A 1 131 ? 15.282 16.862 -3.079 1.00 65.25 131 LYS A N 1
ATOM 1012 C CA . LYS A 1 131 ? 16.650 17.308 -3.390 1.00 65.25 131 LYS A CA 1
ATOM 1013 C C . LYS A 1 131 ? 17.129 18.433 -2.471 1.00 65.25 131 LYS A C 1
ATOM 1015 O O . LYS A 1 131 ? 18.291 18.833 -2.572 1.00 65.25 131 LYS A O 1
ATOM 1020 N N . CYS A 1 132 ? 16.263 18.974 -1.612 1.00 66.44 132 CYS A N 1
ATOM 1021 C CA . CYS A 1 132 ? 16.670 19.989 -0.652 1.00 66.44 132 CYS A CA 1
ATOM 1022 C C . CYS A 1 132 ? 17.573 19.343 0.395 1.00 66.44 132 CYS A C 1
ATOM 1024 O O . CYS A 1 132 ? 17.197 18.386 1.068 1.00 66.44 132 CYS A O 1
ATOM 1026 N N . ARG A 1 133 ? 18.776 19.896 0.555 1.00 73.31 133 ARG A N 1
ATOM 1027 C CA . ARG A 1 133 ? 19.592 19.592 1.728 1.00 73.31 133 ARG A CA 1
ATOM 1028 C C . ARG A 1 133 ? 18.859 20.165 2.931 1.00 73.31 133 ARG A C 1
ATOM 1030 O O . ARG A 1 133 ? 18.615 21.371 2.966 1.00 73.31 133 ARG A O 1
ATOM 1037 N N . LEU A 1 134 ? 18.475 19.303 3.868 1.00 73.44 134 LEU A N 1
ATOM 1038 C CA . LEU A 1 134 ? 17.959 19.765 5.149 1.00 73.44 134 LEU A CA 1
ATOM 1039 C C . LEU A 1 134 ? 19.040 20.646 5.796 1.00 73.44 134 LEU A C 1
ATOM 1041 O O . LEU A 1 134 ? 20.219 20.284 5.717 1.00 73.44 134 LEU A O 1
ATOM 1045 N N . PRO A 1 135 ? 18.678 21.806 6.369 1.00 71.38 135 PRO A N 1
ATOM 1046 C CA . PRO A 1 135 ? 19.620 22.564 7.173 1.00 71.38 135 PRO A CA 1
ATOM 1047 C C . PRO A 1 135 ? 20.075 21.661 8.325 1.00 71.38 135 PRO A C 1
ATOM 1049 O O . PRO A 1 135 ? 19.242 21.192 9.102 1.00 71.38 135 PRO A O 1
ATOM 1052 N N . LEU A 1 136 ? 21.374 21.352 8.343 1.00 61.03 136 LEU A N 1
ATOM 1053 C CA . LEU A 1 136 ? 22.049 20.737 9.485 1.00 61.03 136 LEU A CA 1
ATOM 1054 C C . LEU A 1 136 ? 22.186 21.769 10.605 1.00 61.03 136 LEU A C 1
ATOM 1056 O O . LEU A 1 136 ? 22.474 22.942 10.269 1.00 61.03 136 LEU A O 1
#

Secondary structure (DSSP, 8-state):
--HHHHHHHHHHH-HHHHTSPPPPHHHHHHHHHHHHHHHH-THHHHHHHHHHHHHHHB--S-TT-GGGB-GGG-TTEEE-S-TT-S---EEESS--SSHHHHHHHHHHHHHHHHHHS----------GGGGSPPP-

pLDDT: mean 86.67, std 13.03, range [49.69, 98.25]

Radius of gyration: 21.23 Å; chains: 1; bounding box: 40×50×50 Å

Foldseek 3Di:
DDPVVVVVCCCPPPCCNVVDDDDPPVVVVVVVVVVVVCVVCVVVLVVLQVVLLCQAAFDPPDDPDPVRGHPCPDPQWHWDDDSRDSDTDIDGPDDPPDPVVRLVVVQVVQVCCCPPVVDHDHRDDDDPCVVDDDDD

InterPro domains:
  IPR015421 Pyridoxal phosphate-dependent transferase, major domain [G3DSA:3.40.640.10] (4-39)
  IPR015422 Pyridoxal phosphate-dependent transferase, small domain [G3DSA:3.90.1150.10] (40-123)
  IPR015424 Pyridoxal phosphate-dependent transferase [SSF53383] (6-124)
  IPR050087 8-amino-7-oxononanoate synthase class-II [PTHR13693] (6-134)